Protein AF-A0A1Q9S681-F1 (afdb_monomer_lite)

Foldseek 3Di:
DDDPDPAADDQDDDDDDDPDDDDDDRPDDDPDHCVVVVDDDDAQGKHKDDDPPPGIDIDGDHPDDDD

Radius of gyration: 14.23 Å; chains: 1; bounding box: 28×49×27 Å

Secondary structure (DSSP, 8-state):
------S----------SSS----------S--GGGGT----TT-EEEEEETTTEEEEEE--SS---

Sequence (67 aa):
MLAPVEPRQILQAGANCRDHVAEIVVSGSPAGNGGVWQRWLRPGDVLEAAISGIGAQRNTCVSGPVT

pLDDT: mean 76.49, std 14.22, range [38.69, 91.19]

Structure (mmCIF, N/CA/C/O backbone):
data_AF-A0A1Q9S681-F1
#
_entry.id   AF-A0A1Q9S681-F1
#
loop_
_atom_site.group_PDB
_atom_site.id
_atom_site.type_symbol
_atom_site.label_atom_id
_atom_site.label_alt_id
_atom_site.label_comp_id
_atom_site.label_asym_id
_atom_site.label_entity_id
_atom_site.label_seq_id
_atom_site.pdbx_PDB_ins_code
_atom_site.Cartn_x
_atom_site.Cartn_y
_atom_site.Cartn_z
_atom_site.occupancy
_atom_site.B_iso_or_equiv
_atom_site.auth_seq_id
_atom_site.auth_comp_id
_atom_site.auth_asym_id
_atom_site.auth_atom_id
_atom_site.pdbx_PDB_model_num
ATOM 1 N N . MET A 1 1 ? -0.600 27.025 -3.186 1.00 43.16 1 MET A N 1
ATOM 2 C CA . MET A 1 1 ? -0.200 26.006 -4.178 1.00 43.16 1 MET A CA 1
ATOM 3 C C . MET A 1 1 ? -0.709 24.669 -3.660 1.00 43.16 1 MET A C 1
ATOM 5 O O . MET A 1 1 ? -0.169 24.168 -2.685 1.00 43.16 1 MET A O 1
ATOM 9 N N . LEU A 1 2 ? -1.852 24.200 -4.167 1.00 43.38 2 LEU A N 1
ATOM 10 C CA . LEU A 1 2 ? -2.510 22.983 -3.680 1.00 43.38 2 LEU A CA 1
ATOM 11 C C . LEU A 1 2 ? -1.756 21.765 -4.221 1.00 43.38 2 LEU A C 1
ATOM 13 O O . LEU A 1 2 ? -1.581 21.652 -5.432 1.00 43.38 2 LEU A O 1
ATOM 17 N N . ALA A 1 3 ? -1.302 20.877 -3.335 1.00 38.69 3 ALA A N 1
ATOM 18 C CA . ALA A 1 3 ? -0.836 19.561 -3.750 1.00 38.69 3 ALA A CA 1
ATOM 19 C C . ALA A 1 3 ? -1.987 18.845 -4.488 1.00 38.69 3 ALA A C 1
ATOM 21 O O . ALA A 1 3 ? -3.125 18.921 -4.013 1.00 38.69 3 ALA A O 1
ATOM 22 N N . PRO A 1 4 ? -1.739 18.186 -5.633 1.00 52.09 4 PRO A N 1
ATOM 23 C CA . PRO A 1 4 ?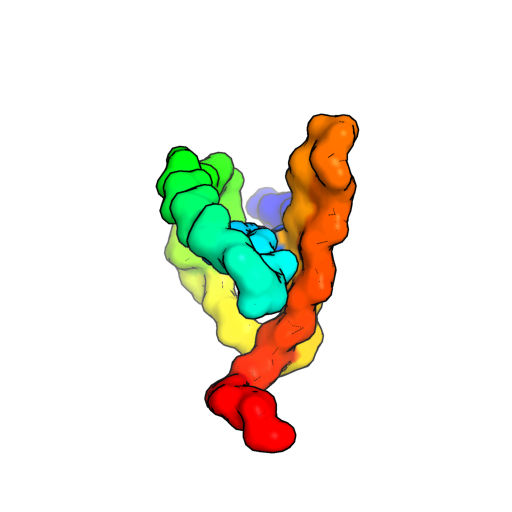 -2.767 17.425 -6.332 1.00 52.09 4 PRO A CA 1
ATOM 24 C C . PRO A 1 4 ? -3.156 16.244 -5.435 1.00 52.09 4 PRO A C 1
ATOM 26 O O . PRO A 1 4 ? -2.379 15.313 -5.266 1.00 52.09 4 PRO A O 1
ATOM 29 N N . VAL A 1 5 ? -4.309 16.315 -4.770 1.00 51.62 5 VAL A N 1
ATOM 30 C CA . VAL A 1 5 ? -4.738 15.318 -3.772 1.00 51.62 5 VAL A CA 1
ATOM 31 C C . VAL A 1 5 ? -5.885 14.473 -4.309 1.00 51.62 5 VAL A C 1
ATOM 33 O O . VAL A 1 5 ? -7.026 14.592 -3.870 1.00 51.62 5 VAL A O 1
ATOM 36 N N . GLU A 1 6 ? -5.517 13.605 -5.243 1.00 43.28 6 GLU A N 1
ATOM 37 C CA . GLU A 1 6 ? -6.141 12.306 -5.529 1.00 43.28 6 GLU A CA 1
ATOM 38 C C . GLU A 1 6 ? -5.267 11.209 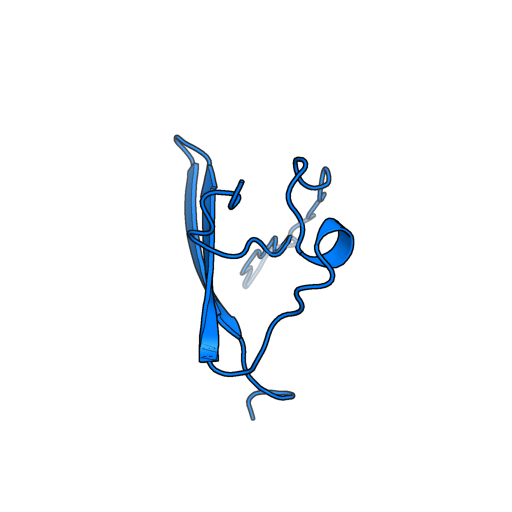-4.859 1.00 43.28 6 GLU A C 1
ATOM 40 O O . GLU A 1 6 ? -4.134 11.489 -4.464 1.00 43.28 6 GLU A O 1
ATOM 45 N N . PRO A 1 7 ? -5.737 9.958 -4.763 1.00 49.72 7 PRO A N 1
ATOM 46 C CA . PRO A 1 7 ? -6.177 9.228 -3.563 1.00 49.72 7 PRO A CA 1
ATOM 47 C C . PRO A 1 7 ? -5.215 9.216 -2.352 1.00 49.72 7 PRO A C 1
ATOM 49 O O . PRO A 1 7 ? -3.993 9.168 -2.461 1.00 49.72 7 PRO A O 1
ATOM 52 N N . ARG A 1 8 ? -5.797 9.208 -1.144 1.00 46.97 8 ARG A N 1
ATOM 53 C CA . ARG A 1 8 ? -5.078 9.251 0.143 1.00 46.97 8 ARG A CA 1
ATOM 54 C C . ARG A 1 8 ? -4.430 7.897 0.445 1.00 46.97 8 ARG A C 1
ATOM 56 O O . ARG A 1 8 ? -5.137 6.950 0.758 1.00 46.97 8 ARG A O 1
ATOM 63 N N . GLN A 1 9 ? -3.104 7.799 0.362 1.00 57.38 9 GLN A N 1
ATOM 64 C CA . GLN A 1 9 ? -2.365 6.571 0.678 1.00 57.38 9 GLN A CA 1
ATOM 65 C C . GLN A 1 9 ? -2.403 6.232 2.180 1.00 57.38 9 GLN A C 1
ATOM 67 O O . GLN A 1 9 ? -2.111 7.075 3.030 1.00 57.38 9 GLN A O 1
ATOM 72 N N . ILE A 1 10 ? -2.685 4.962 2.482 1.00 56.84 10 ILE A N 1
ATOM 73 C CA . ILE A 1 10 ? -2.248 4.268 3.700 1.00 56.84 10 ILE A CA 1
ATOM 74 C C . ILE A 1 10 ? -1.181 3.255 3.278 1.00 56.84 10 ILE A C 1
ATOM 76 O O . ILE A 1 10 ? -1.295 2.623 2.229 1.00 56.84 10 ILE A O 1
ATOM 80 N N . LEU A 1 11 ? -0.171 3.070 4.128 1.00 55.81 11 LEU A N 1
ATOM 81 C CA . LEU A 1 11 ? 0.669 1.877 4.120 1.00 55.81 11 LEU A CA 1
ATOM 82 C C . LEU A 1 11 ? -0.180 0.684 4.561 1.00 55.81 11 LEU A C 1
ATOM 84 O O . LEU A 1 11 ? -0.262 0.392 5.751 1.00 55.81 11 LEU A O 1
ATOM 88 N N . GLN A 1 12 ? -0.862 0.030 3.622 1.00 62.12 12 GLN A N 1
ATOM 89 C CA . GLN A 1 12 ? -1.469 -1.265 3.889 1.00 62.12 12 GLN A CA 1
ATOM 90 C C . GLN A 1 12 ? -0.752 -2.295 3.037 1.00 62.12 12 GLN A C 1
ATOM 92 O O . GLN A 1 12 ? -0.770 -2.227 1.813 1.00 62.12 12 GLN A O 1
ATOM 97 N N . ALA A 1 13 ? -0.139 -3.259 3.702 1.00 67.06 13 ALA A N 1
ATOM 98 C CA . ALA A 1 13 ? 0.205 -4.522 3.090 1.00 67.06 13 ALA A CA 1
ATOM 99 C C . ALA A 1 13 ? -0.745 -5.564 3.679 1.00 67.06 13 ALA A C 1
ATOM 101 O O . ALA A 1 13 ? -1.011 -5.568 4.881 1.00 67.06 13 ALA A O 1
ATOM 102 N N . GLY A 1 14 ? -1.325 -6.392 2.821 1.00 67.31 14 GLY A N 1
ATOM 103 C CA . GLY A 1 14 ? -2.213 -7.468 3.228 1.00 67.31 14 GLY A CA 1
ATOM 104 C C . GLY A 1 14 ? -1.868 -8.721 2.450 1.00 67.31 14 GLY A C 1
ATOM 105 O O . GLY A 1 14 ? -1.656 -8.666 1.243 1.00 67.31 14 GLY A O 1
ATOM 106 N N . ALA A 1 15 ? -1.833 -9.846 3.147 1.00 71.75 15 ALA A N 1
ATOM 107 C CA . ALA A 1 15 ? -1.775 -11.161 2.540 1.00 71.75 15 ALA A CA 1
ATOM 108 C C . ALA A 1 15 ? -2.927 -11.974 3.123 1.00 71.75 15 ALA A C 1
ATOM 110 O O . ALA A 1 15 ? -3.123 -11.985 4.338 1.00 71.75 15 ALA A O 1
ATOM 111 N N . ASN A 1 16 ? -3.700 -12.632 2.264 1.00 67.00 16 ASN A N 1
ATOM 112 C CA . ASN A 1 16 ? -4.711 -13.581 2.702 1.00 67.00 16 ASN A CA 1
ATOM 113 C C . ASN A 1 16 ? -4.204 -14.990 2.399 1.00 67.00 16 ASN A C 1
ATOM 115 O O . ASN A 1 16 ? -4.108 -15.376 1.236 1.00 67.00 16 ASN A O 1
ATOM 119 N N . CYS A 1 17 ? -3.859 -15.732 3.445 1.00 68.94 17 CYS A N 1
ATOM 120 C CA . CYS A 1 17 ? -3.312 -17.081 3.347 1.00 68.94 17 CYS A CA 1
ATOM 121 C C . CYS A 1 17 ? -4.218 -18.008 4.155 1.00 68.94 17 CYS A C 1
ATOM 123 O O . CYS A 1 17 ? -4.532 -17.692 5.300 1.00 68.94 17 CYS A O 1
ATOM 125 N N . ARG A 1 18 ? -4.650 -19.133 3.573 1.00 71.31 18 ARG A N 1
ATOM 126 C CA . ARG A 1 18 ? -5.505 -20.113 4.268 1.00 71.31 18 ARG A CA 1
ATOM 127 C C . ARG A 1 18 ? -4.703 -21.226 4.935 1.00 71.31 18 ARG A C 1
ATOM 129 O O . ARG A 1 18 ? -4.952 -21.533 6.091 1.00 71.31 18 ARG A O 1
ATOM 136 N N . ASP A 1 19 ? -3.708 -21.749 4.223 1.00 81.81 19 ASP A N 1
ATOM 137 C CA . ASP A 1 19 ? -2.960 -22.950 4.628 1.00 81.81 19 ASP A CA 1
ATOM 138 C C . ASP A 1 19 ? -1.443 -22.701 4.745 1.00 81.81 19 ASP A C 1
ATOM 140 O O . ASP A 1 19 ? -0.654 -23.627 4.934 1.00 81.81 19 ASP A O 1
ATOM 144 N N . HIS A 1 20 ? -1.015 -21.442 4.614 1.00 78.56 20 HIS A N 1
ATOM 145 C CA . HIS A 1 20 ? 0.394 -21.051 4.552 1.00 78.56 20 HIS A CA 1
ATOM 146 C C . HIS A 1 20 ? 0.678 -19.802 5.384 1.00 78.56 20 HIS A C 1
ATOM 148 O O . HIS A 1 20 ? -0.218 -19.011 5.677 1.00 78.56 20 H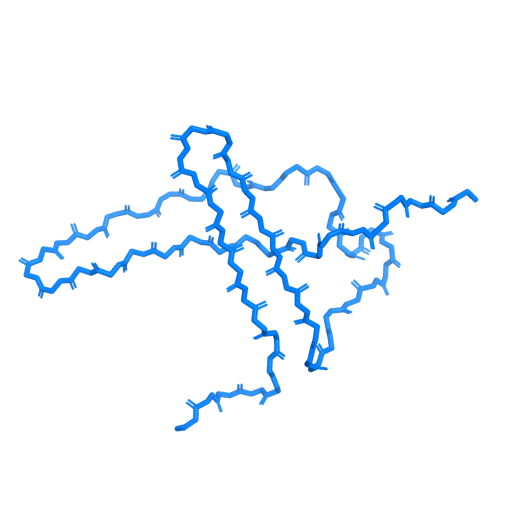IS A O 1
ATOM 154 N N . VAL A 1 21 ? 1.952 -19.616 5.725 1.00 82.69 21 VAL A N 1
ATOM 155 C CA . VAL A 1 21 ? 2.450 -18.419 6.408 1.00 82.69 21 VAL A CA 1
ATOM 156 C C . VAL A 1 21 ? 2.847 -17.376 5.366 1.00 82.69 21 VAL A C 1
ATOM 158 O O . VAL A 1 21 ? 3.545 -17.700 4.407 1.00 82.69 21 VAL A O 1
ATOM 161 N N . ALA A 1 22 ? 2.439 -16.124 5.579 1.00 81.75 22 ALA A N 1
ATOM 162 C CA . ALA A 1 22 ? 3.003 -14.977 4.880 1.00 81.75 22 ALA A CA 1
ATOM 163 C C . ALA A 1 22 ? 3.882 -14.165 5.823 1.00 81.75 22 ALA A C 1
ATOM 165 O O . ALA A 1 22 ? 3.482 -13.834 6.939 1.00 81.75 22 ALA A O 1
ATOM 166 N N . GLU A 1 23 ? 5.055 -13.799 5.326 1.00 85.75 23 GLU A N 1
ATOM 167 C CA . GLU A 1 23 ? 5.847 -12.715 5.882 1.00 85.75 23 GLU A CA 1
ATOM 168 C C . GLU A 1 23 ? 5.551 -11.440 5.092 1.00 85.75 23 GLU A C 1
ATOM 170 O O . GLU A 1 23 ? 5.479 -11.455 3.861 1.00 85.75 23 GLU A O 1
ATOM 175 N N . ILE A 1 24 ? 5.359 -10.333 5.807 1.00 83.56 24 ILE A N 1
ATOM 176 C CA . ILE A 1 24 ? 5.093 -9.028 5.211 1.00 83.56 24 ILE A CA 1
ATOM 177 C C . ILE A 1 24 ? 6.137 -8.046 5.732 1.00 83.56 24 ILE A C 1
ATOM 179 O O . ILE A 1 24 ? 6.166 -7.733 6.921 1.00 83.56 24 ILE A O 1
ATOM 183 N N . VAL A 1 25 ? 6.948 -7.510 4.821 1.00 85.75 25 VAL A N 1
ATOM 184 C CA . VAL A 1 25 ? 7.872 -6.407 5.103 1.00 85.75 25 VAL A CA 1
ATOM 185 C C . VAL A 1 25 ? 7.330 -5.135 4.459 1.00 85.75 25 VAL A C 1
ATOM 187 O O . VAL A 1 25 ? 7.075 -5.098 3.257 1.00 85.75 25 VAL A O 1
ATOM 190 N N . VAL A 1 26 ? 7.167 -4.077 5.256 1.00 85.31 26 VAL A N 1
ATOM 191 C CA . VAL A 1 26 ? 6.701 -2.768 4.779 1.00 85.31 26 VAL A CA 1
ATOM 192 C C . VAL A 1 26 ? 7.890 -1.817 4.693 1.00 85.31 26 VAL A C 1
ATOM 194 O O . VAL A 1 26 ? 8.426 -1.388 5.710 1.00 85.31 26 VAL A O 1
ATOM 197 N N . SER A 1 27 ? 8.286 -1.453 3.473 1.00 84.88 27 SER A N 1
ATOM 198 C CA . SER A 1 27 ? 9.473 -0.625 3.201 1.00 84.88 27 SER A CA 1
ATOM 199 C C . SER A 1 27 ? 9.280 0.881 3.446 1.00 84.88 27 SER A C 1
ATOM 201 O O . SER A 1 27 ? 10.147 1.678 3.099 1.00 84.88 27 SER A O 1
ATOM 203 N N . GLY A 1 28 ? 8.145 1.288 4.017 1.00 81.62 28 GLY A N 1
ATOM 204 C CA . GLY A 1 28 ? 7.767 2.693 4.179 1.00 81.62 28 GLY A CA 1
ATOM 205 C C . GLY A 1 28 ? 7.098 3.297 2.940 1.00 81.62 28 GLY A C 1
ATOM 206 O O . GLY A 1 28 ? 6.942 2.644 1.908 1.00 81.62 28 GLY A O 1
ATOM 207 N N . SER A 1 29 ? 6.636 4.545 3.072 1.00 79.31 29 SER A N 1
ATOM 208 C CA . SER A 1 29 ? 5.914 5.277 2.021 1.00 79.31 29 SER A CA 1
ATOM 209 C C . SER A 1 29 ? 6.773 6.391 1.424 1.00 79.31 29 SER A C 1
ATOM 211 O O . SER A 1 29 ? 7.566 6.994 2.152 1.00 79.31 29 SER A O 1
ATOM 213 N N . PRO A 1 30 ? 6.546 6.766 0.153 1.00 82.62 30 PRO A N 1
ATOM 214 C CA . PRO A 1 30 ? 7.038 8.028 -0.388 1.00 82.62 30 PRO A CA 1
ATOM 215 C C . PRO A 1 30 ? 6.558 9.247 0.422 1.00 82.62 30 PRO A C 1
ATOM 217 O O . PRO A 1 30 ? 5.674 9.160 1.281 1.00 82.62 30 PRO A O 1
ATOM 220 N N . ALA A 1 31 ? 7.127 10.416 0.123 1.00 81.69 31 ALA A N 1
ATOM 221 C CA . ALA A 1 31 ? 6.644 11.679 0.671 1.00 81.69 31 ALA A CA 1
ATOM 222 C C . ALA A 1 31 ? 5.205 11.974 0.205 1.00 81.69 31 ALA A C 1
ATOM 224 O O . ALA A 1 31 ? 4.827 11.629 -0.912 1.00 81.69 31 ALA A O 1
ATOM 225 N N . GLY A 1 32 ? 4.421 12.656 1.047 1.00 78.06 32 GLY A N 1
ATOM 226 C CA . GLY A 1 32 ? 3.040 13.043 0.719 1.00 78.06 32 GLY A CA 1
ATOM 227 C C . GLY A 1 32 ? 1.970 12.530 1.681 1.00 78.06 32 GLY A C 1
ATOM 228 O O . GLY A 1 32 ? 0.786 12.767 1.447 1.00 78.06 32 GLY A O 1
ATOM 229 N N . ASN A 1 33 ? 2.352 11.872 2.782 1.00 83.06 33 ASN A N 1
ATOM 230 C CA . ASN A 1 33 ? 1.385 11.506 3.814 1.00 83.06 33 ASN A CA 1
ATOM 231 C C . ASN A 1 33 ? 0.687 12.751 4.401 1.00 83.06 33 ASN A C 1
ATOM 233 O O . ASN A 1 33 ? 1.246 13.850 4.461 1.00 83.06 33 ASN A O 1
ATOM 237 N N . GLY A 1 34 ? -0.554 12.563 4.851 1.00 82.19 34 GLY A N 1
ATOM 238 C CA . GLY A 1 34 ? -1.413 13.654 5.309 1.00 82.19 34 GLY A CA 1
ATOM 239 C C . GLY A 1 34 ? -0.906 14.403 6.545 1.00 82.19 34 GLY A C 1
ATOM 240 O O . GLY A 1 34 ? -1.289 15.554 6.739 1.00 82.19 34 GLY A O 1
ATOM 241 N N . GLY A 1 35 ? -0.013 13.808 7.345 1.00 83.19 35 GLY A N 1
ATOM 242 C CA . GLY A 1 35 ? 0.521 14.421 8.566 1.00 83.19 35 GLY A CA 1
ATOM 243 C C . GLY A 1 35 ? 1.314 15.702 8.298 1.00 83.19 35 GLY A C 1
ATOM 244 O O . GLY A 1 35 ? 1.146 16.689 9.013 1.00 83.19 35 GLY A O 1
ATOM 245 N N . VAL A 1 36 ? 2.084 15.736 7.204 1.00 82.50 36 VAL A N 1
ATOM 246 C CA . VAL A 1 36 ? 2.809 16.942 6.749 1.00 82.50 36 VAL A CA 1
ATOM 247 C C . VAL A 1 36 ? 1.850 18.109 6.481 1.00 82.50 36 VAL A C 1
ATOM 249 O O . VAL A 1 36 ? 2.205 19.269 6.663 1.00 82.50 36 VAL A O 1
ATOM 252 N N . TRP A 1 37 ? 0.610 17.798 6.108 1.00 83.50 37 TRP A N 1
ATOM 253 C CA . TRP A 1 37 ? -0.422 18.764 5.741 1.00 83.50 37 TRP A CA 1
ATOM 254 C C . TRP A 1 37 ? -1.538 18.885 6.786 1.00 83.50 37 TRP A C 1
ATOM 256 O O . TRP A 1 37 ? -2.568 19.491 6.498 1.00 83.50 37 TRP A O 1
ATOM 266 N N . GLN A 1 38 ? -1.373 18.277 7.969 1.00 86.19 38 GLN A N 1
ATOM 267 C CA . GLN A 1 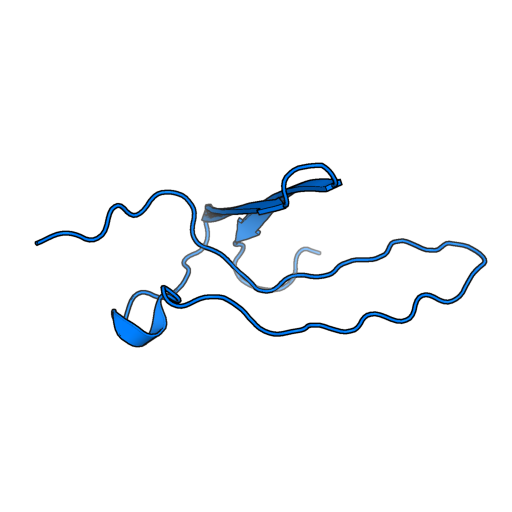38 ? -2.402 18.196 9.018 1.00 86.19 38 GLN A CA 1
ATOM 268 C C . GLN A 1 38 ? -3.763 17.684 8.503 1.00 86.19 38 GLN A C 1
ATOM 270 O O . GLN A 1 38 ? -4.830 18.091 8.967 1.00 86.19 38 GLN A O 1
ATOM 275 N N . ARG A 1 39 ? -3.738 16.777 7.521 1.00 86.44 39 ARG A N 1
ATOM 276 C CA . ARG A 1 39 ? -4.927 16.212 6.881 1.00 86.44 39 ARG A CA 1
ATOM 277 C C . ARG A 1 39 ? -5.054 14.731 7.204 1.00 86.44 39 ARG A C 1
ATOM 279 O O . ARG A 1 39 ? -4.433 13.884 6.569 1.00 86.44 39 ARG A O 1
ATOM 286 N N . TRP A 1 40 ? -5.916 14.432 8.163 1.00 86.38 40 TRP A N 1
ATOM 287 C CA . TRP A 1 40 ? -6.200 13.070 8.604 1.00 86.38 40 TRP A CA 1
ATOM 288 C C . TRP A 1 40 ? -7.363 12.443 7.834 1.00 86.38 40 TRP A C 1
ATOM 290 O O . TRP A 1 40 ? -8.170 13.146 7.212 1.00 86.38 40 TRP A O 1
ATOM 300 N N . LEU A 1 41 ? -7.432 11.113 7.876 1.00 87.44 41 LEU A N 1
ATOM 301 C CA . LEU A 1 41 ? -8.546 10.360 7.311 1.00 87.44 41 LEU A CA 1
ATOM 302 C C . LEU A 1 41 ? -9.824 10.593 8.108 1.00 87.44 41 LEU A C 1
ATOM 304 O O . LEU A 1 41 ? -9.808 10.792 9.322 1.00 87.44 41 LEU A O 1
ATOM 308 N N . ARG A 1 42 ? -10.935 10.546 7.390 1.00 89.19 42 ARG A N 1
ATOM 309 C CA . ARG A 1 42 ? -12.295 10.651 7.894 1.00 89.19 42 ARG A CA 1
ATOM 310 C C . ARG A 1 42 ? -13.096 9.449 7.393 1.00 89.19 42 ARG A C 1
ATOM 312 O O . ARG A 1 42 ? -12.801 8.936 6.311 1.00 89.19 42 ARG A O 1
ATOM 319 N N . PRO A 1 43 ? -14.121 9.007 8.136 1.00 91.19 43 PRO A N 1
ATOM 320 C CA . PRO A 1 43 ? -15.030 7.975 7.653 1.00 91.19 43 PRO A CA 1
ATOM 321 C C . PRO A 1 43 ? -15.595 8.325 6.270 1.00 91.19 43 PRO A C 1
ATOM 323 O O . PRO A 1 43 ? -15.961 9.471 6.015 1.00 91.19 43 PRO A O 1
ATOM 326 N N . GLY A 1 44 ? -15.635 7.335 5.381 1.00 90.06 44 GLY A N 1
ATOM 327 C CA . GLY A 1 44 ? -16.027 7.483 3.979 1.00 90.06 44 GLY A CA 1
ATOM 328 C C . GLY A 1 44 ? -14.888 7.872 3.034 1.00 90.06 44 GLY A C 1
ATOM 329 O O . GLY A 1 44 ? -15.052 7.756 1.820 1.00 90.06 44 GLY A O 1
ATOM 330 N N . ASP A 1 45 ? -13.723 8.285 3.545 1.00 90.69 45 ASP A N 1
ATOM 331 C CA . ASP A 1 45 ? -12.562 8.539 2.695 1.00 90.69 45 ASP A CA 1
ATOM 332 C C . ASP A 1 45 ? -12.140 7.262 1.963 1.00 90.69 45 ASP A C 1
ATOM 334 O O . ASP A 1 45 ? -11.999 6.201 2.567 1.00 90.69 45 ASP A O 1
ATOM 338 N N . VAL A 1 46 ? -11.893 7.371 0.661 1.00 87.81 46 VAL A N 1
ATOM 339 C CA . VAL A 1 46 ? -11.352 6.274 -0.143 1.00 87.81 46 VAL A CA 1
ATOM 340 C C . VAL A 1 46 ? -9.844 6.439 -0.276 1.00 87.81 46 VAL A C 1
ATOM 342 O O . VAL A 1 46 ? -9.339 7.514 -0.611 1.00 87.81 46 VAL A O 1
ATOM 345 N N . LEU A 1 47 ? -9.148 5.345 -0.011 1.00 85.38 47 LEU A N 1
ATOM 346 C CA . LEU A 1 47 ? -7.720 5.184 -0.171 1.00 85.38 47 LEU A CA 1
ATOM 347 C C . LEU A 1 47 ? -7.479 4.274 -1.357 1.00 85.38 47 LEU A C 1
ATOM 349 O O . LEU A 1 47 ? -8.072 3.200 -1.435 1.00 85.38 47 LEU A O 1
ATOM 353 N N . GLU A 1 48 ? -6.605 4.693 -2.256 1.00 86.56 48 GLU A N 1
ATOM 354 C CA . GLU A 1 48 ? -6.202 3.889 -3.397 1.00 86.56 48 GLU A CA 1
ATOM 355 C C . GLU A 1 48 ? -4.692 4.010 -3.577 1.00 86.56 48 GLU A C 1
ATOM 357 O O . GLU A 1 48 ? -4.114 5.091 -3.453 1.00 86.56 48 GLU A O 1
ATOM 362 N N . ALA A 1 49 ? -4.045 2.874 -3.795 1.00 81.06 49 ALA A N 1
ATOM 363 C CA . ALA A 1 49 ? -2.612 2.777 -3.997 1.00 81.06 49 ALA A CA 1
ATOM 364 C C . ALA A 1 49 ? -2.335 1.748 -5.086 1.00 81.06 49 ALA A C 1
ATOM 366 O O . ALA A 1 49 ? -3.002 0.719 -5.152 1.00 81.06 49 ALA A O 1
ATOM 367 N N . ALA A 1 50 ? -1.339 2.011 -5.923 1.00 84.69 50 ALA A N 1
ATOM 368 C CA . ALA A 1 50 ? -0.944 1.101 -6.984 1.00 84.69 50 ALA A CA 1
ATOM 369 C C . ALA A 1 50 ? 0.574 0.976 -7.052 1.00 84.69 50 ALA A C 1
ATOM 371 O O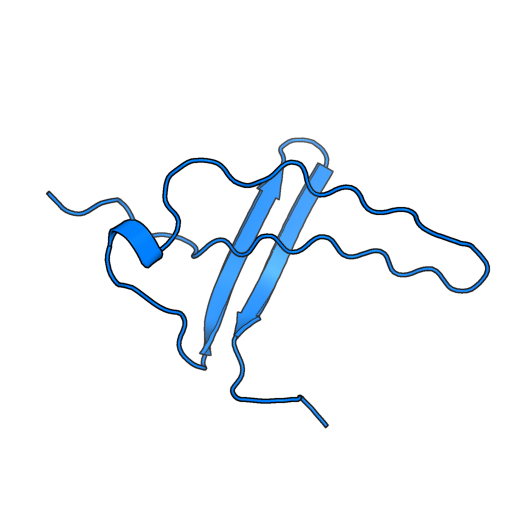 . ALA A 1 50 ? 1.305 1.936 -6.807 1.00 84.69 50 ALA A O 1
ATOM 372 N N . ILE A 1 51 ? 1.026 -0.216 -7.430 1.00 82.88 51 ILE A N 1
ATOM 373 C CA . ILE A 1 51 ? 2.397 -0.462 -7.858 1.00 82.88 51 ILE A CA 1
ATOM 374 C C . ILE A 1 51 ? 2.314 -1.017 -9.275 1.00 82.88 51 ILE A C 1
ATOM 376 O O . ILE A 1 51 ? 1.698 -2.060 -9.516 1.00 82.88 51 ILE A O 1
ATOM 380 N N . SER A 1 52 ? 2.921 -0.304 -10.222 1.00 84.69 52 SER A N 1
ATOM 381 C CA . SER A 1 52 ? 2.951 -0.701 -11.629 1.00 84.69 52 SER A CA 1
ATOM 382 C C . SER A 1 52 ? 3.466 -2.132 -11.784 1.00 84.69 52 SER A C 1
ATOM 384 O O . SER A 1 52 ? 4.503 -2.486 -11.231 1.00 84.69 52 SER A O 1
ATOM 386 N N . GLY A 1 53 ? 2.732 -2.956 -12.533 1.00 88.88 53 GLY A N 1
ATOM 387 C CA . GLY A 1 53 ? 3.072 -4.365 -12.758 1.00 88.88 53 GLY A CA 1
ATOM 388 C C . GLY A 1 53 ? 2.678 -5.332 -11.633 1.00 88.88 53 GLY A C 1
ATOM 389 O O . GLY A 1 53 ? 2.755 -6.534 -11.851 1.00 88.88 53 GLY A O 1
ATOM 390 N N . ILE A 1 54 ? 2.218 -4.844 -10.474 1.00 88.31 54 ILE A N 1
ATOM 391 C CA . ILE A 1 54 ? 1.701 -5.684 -9.375 1.00 88.31 54 ILE A CA 1
ATOM 392 C C . ILE A 1 54 ? 0.179 -5.570 -9.294 1.00 88.31 54 ILE A C 1
ATOM 394 O O . ILE A 1 54 ? -0.522 -6.576 -9.235 1.00 88.31 54 ILE A O 1
ATOM 398 N N . GLY A 1 55 ? -0.338 -4.341 -9.318 1.00 84.62 55 GLY A N 1
ATOM 399 C CA . GLY A 1 55 ? -1.769 -4.072 -9.232 1.00 84.62 55 GLY A CA 1
ATOM 400 C C . GLY A 1 55 ? -2.091 -2.859 -8.370 1.00 84.62 55 GLY A C 1
ATOM 401 O O . GLY A 1 55 ? -1.211 -2.067 -8.018 1.00 84.62 55 GLY A O 1
ATOM 402 N N . ALA A 1 56 ? -3.374 -2.721 -8.046 1.00 86.75 56 ALA A N 1
ATOM 403 C CA . ALA A 1 56 ? -3.901 -1.644 -7.227 1.00 86.75 56 ALA A CA 1
ATOM 404 C C . ALA A 1 56 ? -4.737 -2.194 -6.073 1.00 86.75 56 ALA A C 1
ATOM 406 O O . ALA A 1 56 ? -5.372 -3.243 -6.177 1.00 86.75 56 ALA A O 1
ATOM 407 N N . GLN A 1 57 ? -4.748 -1.445 -4.982 1.00 85.69 57 GLN A N 1
ATOM 408 C CA . GLN A 1 57 ? -5.530 -1.716 -3.798 1.00 85.69 57 GLN A CA 1
ATOM 409 C C . GLN A 1 57 ? -6.389 -0.500 -3.469 1.00 85.69 57 GLN A C 1
ATOM 411 O O . GLN A 1 57 ? -5.910 0.633 -3.515 1.00 85.69 57 GLN A O 1
ATOM 416 N N . ARG A 1 58 ? -7.649 -0.755 -3.103 1.00 88.31 58 ARG A N 1
ATOM 417 C CA . ARG A 1 58 ? -8.626 0.269 -2.744 1.00 88.31 58 ARG A CA 1
ATOM 418 C C . ARG A 1 58 ? -9.337 -0.091 -1.445 1.00 88.31 58 ARG A C 1
ATOM 420 O O . ARG A 1 58 ? -9.952 -1.150 -1.350 1.00 88.31 58 ARG A O 1
ATOM 427 N N . ASN A 1 59 ? -9.307 0.817 -0.476 1.00 85.50 59 ASN A N 1
ATOM 428 C CA . ASN A 1 59 ? -9.952 0.657 0.823 1.00 85.50 59 ASN A CA 1
ATOM 429 C C . ASN A 1 59 ? -10.799 1.882 1.152 1.00 85.50 59 ASN A C 1
ATOM 431 O O . ASN A 1 59 ? -10.397 3.017 0.909 1.00 85.50 59 ASN A O 1
ATOM 435 N N . THR A 1 60 ? -11.955 1.661 1.766 1.00 89.50 60 THR A N 1
ATOM 436 C CA . THR A 1 60 ? -12.770 2.740 2.327 1.00 89.50 60 THR A CA 1
ATOM 437 C C . THR A 1 60 ? -12.495 2.843 3.820 1.00 89.50 60 THR A C 1
ATOM 439 O O . THR A 1 60 ? -12.575 1.853 4.544 1.00 89.50 60 THR A O 1
ATOM 442 N N . CYS A 1 61 ? -12.152 4.041 4.282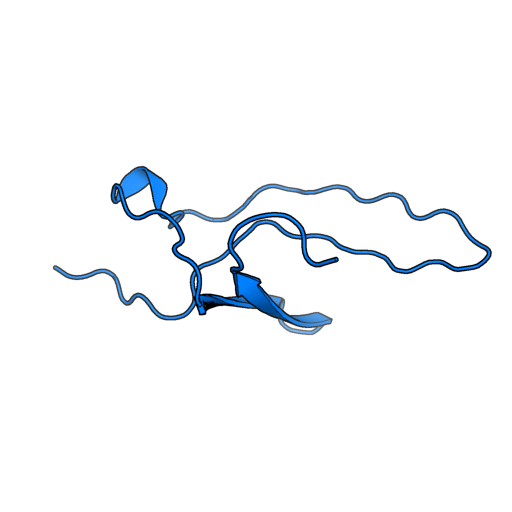 1.00 88.94 61 CYS A N 1
ATOM 443 C CA . CYS A 1 61 ? -12.008 4.348 5.693 1.00 88.94 61 CYS A CA 1
ATOM 444 C C . CYS A 1 61 ? -13.379 4.297 6.363 1.00 88.94 61 CYS A C 1
ATOM 446 O O . CYS A 1 61 ? -14.343 4.904 5.895 1.00 88.94 61 CYS A O 1
ATOM 448 N N . VAL A 1 62 ? -13.457 3.601 7.486 1.00 88.56 62 VAL A N 1
ATOM 449 C CA . VAL A 1 62 ? -14.663 3.470 8.301 1.00 88.56 62 VAL A CA 1
ATOM 450 C C . VAL A 1 62 ? -14.338 3.888 9.728 1.00 88.56 62 VAL A C 1
ATOM 452 O O . VAL A 1 62 ? -13.183 3.842 10.155 1.00 88.56 62 VAL A O 1
ATOM 455 N N . SER A 1 63 ? -15.345 4.335 10.472 1.00 88.75 63 SER A N 1
ATOM 456 C CA . SER A 1 63 ? -15.186 4.613 11.896 1.00 88.75 63 SER A CA 1
ATOM 457 C C . SER A 1 63 ? -15.245 3.310 12.688 1.00 88.75 63 SER A C 1
ATOM 459 O O . SER A 1 63 ? -16.291 2.666 12.716 1.00 88.75 63 SER A O 1
ATOM 461 N N . GLY A 1 64 ? -14.158 2.967 13.378 1.00 77.38 64 GLY A N 1
ATOM 462 C CA . GLY A 1 64 ? -14.119 1.803 14.264 1.00 77.38 64 GLY A CA 1
ATOM 463 C C . GLY A 1 64 ? -14.093 0.451 13.531 1.00 77.38 64 GLY A C 1
ATOM 464 O O . GLY A 1 64 ? -13.939 0.407 12.309 1.00 77.38 64 GLY A O 1
ATOM 465 N N . PRO A 1 65 ? -14.184 -0.665 14.276 1.00 75.19 65 PRO A N 1
ATOM 466 C CA . PRO A 1 65 ? -14.220 -2.008 13.705 1.00 75.19 65 PRO A CA 1
ATOM 467 C C . PRO A 1 65 ? -15.504 -2.239 12.898 1.00 75.19 65 PRO A C 1
ATOM 469 O O . PRO A 1 65 ? -16.594 -1.898 13.356 1.00 75.19 65 PRO A O 1
ATOM 472 N N . VAL A 1 66 ? -15.386 -2.865 11.726 1.00 65.38 66 VAL A N 1
ATOM 473 C CA . VAL A 1 66 ? -16.546 -3.425 11.015 1.00 65.38 66 VAL A CA 1
ATOM 474 C C . VAL A 1 66 ? -16.894 -4.740 11.710 1.00 65.38 66 VAL A C 1
ATOM 476 O O . VAL A 1 66 ? -16.029 -5.610 11.801 1.00 65.38 66 VAL A O 1
ATOM 479 N N . THR A 1 67 ? -18.103 -4.840 12.268 1.00 59.91 67 THR A N 1
ATOM 480 C CA . THR A 1 67 ? -18.615 -6.071 12.906 1.00 59.91 67 THR A CA 1
ATOM 481 C C . THR A 1 67 ? -19.309 -6.947 11.877 1.00 59.91 67 THR A C 1
ATOM 483 O O . THR A 1 67 ? -19.954 -6.365 10.975 1.00 59.91 67 THR A O 1
#

=== Feature glossary ===
The record interleaves many kinds of information about one protein. Here is each kind framed as the question it answers.

Q: What known structures does this most resemble?
A: Structural nearest neighbors (via Foldseek easy-search vs the PDB). Reported per hit: target PDB id, E-value, and alignment TM-score. A TM-score above ~0.5 is the conventional threshold for 'same fold'.

Q: Where is each backbone atom in 3D?
A: The mmCIF table is the protein's shape written out atom by atom. For each backbone N, Cα, C, and carbonyl O, it records an (x, y, z) coordinate triple in Å plus the residue type, chain letter, and residue number.

Q: What are the backbone torsion angles?
A: The φ/ψ torsion pair specifies the backbone conformation at each residue. φ rotates about the N–Cα bond, ψ about the Cα–C bond. Steric clashes forbid most of the (φ, ψ) plane — the allowed regions (α-helix basin, β-sheet basin, left-handed helix) are the Ramachandran-allowed regions.

Q: Which residues are buried vs exposed?
A: Solvent-accessible surface area (SASA) is the area in Å² traced out by the centre of a 1.4 Å probe sphere (a water molecule) rolled over the protein's van der Waals surface (Shrake–Rupley / Lee–Richards construction). Buried residues have near-zero SASA; fully exposed residues can exceed 200 Å². The total SASA scales roughly with the number of surface residues.

Q: How confident is the AlphaFold model at each residue?
A: pLDDT is the predicted lDDT-Cα score: AlphaFold's confidence that the local environment of each residue (all inter-atomic distances within 15 Å) is correctly placed. It is a per-residue number between 0 and 100, with higher meaning more reliable.

Q: What does the local fold look like, residue by residue?
A: 3Di is Foldseek's structural alphabet. Each residue is assigned one of twenty discrete states based on how its Cα sits relative to its spatial (not sequential) neighbors. Aligning 3Di strings finds structural homologs roughly as well as full 3D superposition, but orders of magnitude faster.

Q: How big and how compact is the whole molecule?
A: Radius of gyration (Rg) is the root-mean-square distance of Cα atoms from their centroid — a single number for overall size and compactness. A globular domain of N residues has Rg ≈ 2.2·N^0.38 Å; an extended or disordered chain has a much larger Rg. The Cα contact count is the number of residue pairs whose Cα atoms are within 8 Å and are more than four positions apart in sequence — a standard proxy for tertiary packing density. The bounding box is the smallest axis-aligned box enclosing all Cα atoms.

Q: Which residues are in helices, strands, or loops?
A: DSSP 8-state secondary structure assigns each residue one of H (α-helix), G (3₁₀-helix), I (π-helix), E (extended β-strand), B (isolated β-bridge), T (hydrogen-bonded turn), S (bend), or '-' (coil). The assignment is computed from backbone hydrogen-bond geometry via the Kabsch–Sander algorithm.

Q: How mobile is each atom in the crystal?
A: Crystallographic B-factors measure how much each atom's electron density is smeared out, in Å². They rise in mobile loops and surface residues and fall in the buried interior. In AlphaFold models this column is repurposed to hold pLDDT instead.

Q: What if only a Cα trace is available?
A: P-SEA three-state annotation labels each residue as helix, strand, or coil based purely on the geometry of the Cα trace. It serves as a fallback when the full backbone (and thus DSSP) is unavailable.

Q: What family and function is it annotated with?
A: Database cross-references. InterPro integrates a dozen domain/family signature databases into unified entries with residue-range hits. GO terms attach function/process/location labels with evidence codes. CATH codes position the fold in a four-level structural taxonomy. Organism is the NCBI-taxonomy species name.

Q: Are the domains correctly placed relative to each other?
A: Predicted Aligned Error (PAE) is an AlphaFold confidence matrix: entry (i, j) is the expected error in the position of residue j, in ångströms, when the prediction is superimposed on the true structure at residue i. Low PAE within a block of residues means that block is internally rigid and well-predicted; high PAE between two blocks means their relative placement is uncertain even if each block individually is confident.

Q: What do the diagnostic plots show?
A: Three diagnostic plots accompany the record. The Cα contact map visualizes the tertiary structure as a 2D adjacency matrix (8 Å cutoff, sequence-local contacts suppressed). The Ramachandran plot shows the distribution of backbone (φ, ψ) torsions, with points in the α and β basins reflecting secondary structure content. The PAE plot shows AlphaFold's inter-residue confidence as a color matrix.

Q: What is the amino-acid chain?
A: Primary structure: the covalent order of the twenty standard amino acids along the backbone. Two proteins with the same sequence will (almost always) fold to the same structure; two with 30% identity often share a fold but not the details.

Q: What do the rendered images show?
A: The six renders are orthographic views along the three Cartesian axes in both directions. Representation (cartoon, sticks, or surface) and color scheme (sequence-rainbow or by-chain) vary across proteins so the training set covers all the common visualization conventions.